Protein AF-M3ARE1-F1 (afdb_monomer)

Mean predicted aligned error: 7.66 Å

Secondary structure (DSSP, 8-state):
-PPP-PPPHHHHHHHHHHHHHH-BTTB----GGGS-GGGHHHHHHHHHHHHHHHHHHHHHHHHHHHHTT--PPPP-TT-SS---HHHHHTS-HHHHHHHIIIIIHHHHHHHHHHHHHHHHHHHHHHHHHHHHHHHT-

Organism: Pseudocercospora fijiensis (strain CIRAD86) (NCBI:txid383855)

Solvent-accessible surface area (backbone atoms only — not comparable to full-atom values): 8139 Å² total; per-residue (Å²): 134,82,77,84,77,75,80,55,66,69,58,51,50,53,56,46,50,54,28,51,72,71,25,42,78,98,47,70,70,72,51,75,89,72,54,53,77,96,44,43,67,63,49,50,54,50,54,48,51,53,37,54,56,51,52,53,52,41,53,54,50,52,51,53,38,41,76,76,68,44,88,78,75,84,78,71,79,72,54,84,88,60,66,53,76,73,55,52,68,73,42,53,74,67,56,41,51,50,44,41,60,74,42,52,50,47,51,43,35,42,50,54,51,50,41,56,51,51,54,50,52,45,55,50,53,52,54,52,53,54,52,56,58,61,75,76,110

Radius of gyration: 19.21 Å; Cα contacts (8 Å, |Δi|>4): 98; chains: 1; bounding box: 42×36×67 Å

pLDDT: mean 83.35, std 10.06, range [43.44, 93.25]

Structure (mmCIF, N/CA/C/O backbone):
data_AF-M3ARE1-F1
#
_entry.id   AF-M3ARE1-F1
#
loop_
_atom_site.group_PDB
_atom_site.id
_atom_site.type_symbol
_atom_site.label_atom_id
_atom_site.label_alt_id
_atom_site.label_comp_id
_atom_site.label_asym_id
_atom_site.label_entity_id
_atom_site.label_seq_id
_atom_site.pdbx_PDB_ins_code
_atom_site.Cartn_x
_atom_site.Cartn_y
_atom_site.Cartn_z
_atom_site.occupancy
_atom_site.B_iso_or_equiv
_atom_site.auth_seq_id
_atom_site.auth_comp_id
_atom_site.auth_asym_id
_atom_site.auth_atom_id
_atom_site.pdbx_PDB_model_num
ATOM 1 N N . MET A 1 1 ? 17.488 23.891 -31.446 1.00 43.66 1 MET A N 1
ATOM 2 C CA . MET A 1 1 ? 16.778 22.756 -30.817 1.00 43.66 1 MET A CA 1
ATOM 3 C C . MET A 1 1 ? 17.141 22.763 -29.343 1.00 43.66 1 MET A C 1
ATOM 5 O O . MET A 1 1 ? 18.328 22.819 -29.048 1.00 43.66 1 MET A O 1
ATOM 9 N N . ALA A 1 2 ? 16.160 22.830 -28.441 1.00 43.44 2 ALA A N 1
ATOM 10 C CA . ALA A 1 2 ? 16.433 22.752 -27.007 1.00 43.44 2 ALA A CA 1
ATOM 11 C C . ALA A 1 2 ? 16.854 21.312 -26.656 1.00 43.44 2 ALA A C 1
ATOM 13 O O . ALA A 1 2 ? 16.262 20.381 -27.210 1.00 43.44 2 ALA A O 1
ATOM 14 N N . PRO A 1 3 ? 17.867 21.108 -25.798 1.00 45.91 3 PRO A N 1
ATOM 15 C CA . PRO A 1 3 ? 18.232 19.769 -25.357 1.00 45.91 3 PRO A CA 1
ATOM 16 C C . PRO A 1 3 ? 17.036 19.110 -24.650 1.00 45.91 3 PRO A C 1
ATOM 18 O O . PRO A 1 3 ? 16.278 19.811 -23.968 1.00 45.91 3 PRO A O 1
ATOM 21 N N . PRO A 1 4 ? 16.841 17.788 -24.812 1.00 48.47 4 PRO A N 1
ATOM 22 C CA . PRO A 1 4 ? 15.784 17.066 -24.119 1.00 48.47 4 PRO A CA 1
ATOM 23 C C . PRO A 1 4 ? 15.962 17.273 -22.614 1.00 48.47 4 PRO A C 1
ATOM 25 O O . PRO A 1 4 ? 17.000 16.932 -22.045 1.00 48.47 4 PRO A O 1
ATOM 28 N N . GLN A 1 5 ? 14.970 17.897 -21.976 1.00 58.38 5 GLN A N 1
ATOM 29 C CA . GLN A 1 5 ? 14.969 18.041 -20.527 1.00 58.38 5 GLN A CA 1
ATOM 30 C C . GLN A 1 5 ? 14.805 16.645 -19.937 1.00 58.38 5 GLN A C 1
ATOM 32 O O . GLN A 1 5 ? 13.748 16.032 -20.076 1.00 58.38 5 GLN A O 1
ATOM 37 N N . ILE A 1 6 ? 15.860 16.140 -19.299 1.00 60.41 6 ILE A N 1
ATOM 38 C CA . ILE A 1 6 ? 15.762 14.940 -18.474 1.00 60.41 6 ILE A CA 1
ATOM 39 C C . ILE A 1 6 ? 14.704 15.256 -17.410 1.00 60.41 6 ILE A C 1
ATOM 41 O O . ILE A 1 6 ? 14.854 16.259 -16.699 1.00 60.41 6 ILE A O 1
ATOM 45 N N . PRO A 1 7 ? 13.614 14.477 -17.319 1.00 62.19 7 PRO A N 1
ATOM 46 C CA . PRO A 1 7 ? 12.591 14.737 -16.327 1.00 62.19 7 PRO A CA 1
ATOM 47 C C . PRO A 1 7 ? 13.234 14.674 -14.941 1.00 62.19 7 PRO A C 1
ATOM 49 O O . PRO A 1 7 ? 13.925 13.716 -14.592 1.00 62.19 7 PRO A O 1
ATOM 52 N N . LYS A 1 8 ? 13.058 15.744 -14.160 1.00 70.94 8 LYS A N 1
ATOM 53 C CA . LYS A 1 8 ? 13.556 15.788 -12.787 1.00 70.94 8 LYS A CA 1
ATOM 54 C C . LYS A 1 8 ? 12.757 14.772 -11.985 1.00 70.94 8 LYS A C 1
ATOM 56 O O . LYS A 1 8 ? 11.535 14.864 -11.936 1.00 70.94 8 LYS A O 1
ATOM 61 N N . LEU A 1 9 ? 13.460 13.857 -11.337 1.00 67.38 9 LEU A N 1
ATOM 62 C CA . LEU A 1 9 ? 12.907 12.788 -10.514 1.00 67.38 9 LEU A CA 1
ATOM 63 C C . LEU A 1 9 ? 11.824 13.285 -9.524 1.00 67.38 9 LEU A C 1
ATOM 65 O O . LEU A 1 9 ? 10.751 12.699 -9.436 1.00 67.38 9 LEU A O 1
ATOM 69 N N . GLY A 1 10 ? 12.025 14.477 -8.944 1.00 72.50 10 GLY A N 1
ATOM 70 C CA . GLY A 1 10 ? 11.028 15.236 -8.168 1.00 72.50 10 GLY A CA 1
ATOM 71 C C . GLY A 1 10 ? 9.648 15.402 -8.816 1.00 72.50 10 GLY A C 1
ATOM 72 O O . GLY A 1 10 ? 8.624 15.235 -8.162 1.00 72.50 10 GLY A O 1
ATOM 73 N N . ALA A 1 11 ? 9.607 15.743 -10.102 1.00 76.88 11 ALA A N 1
ATOM 74 C CA . ALA A 1 11 ? 8.357 15.962 -10.824 1.00 76.88 11 ALA A CA 1
ATOM 75 C C . ALA A 1 11 ? 7.635 14.644 -11.134 1.00 76.88 11 ALA A C 1
ATOM 77 O O . ALA A 1 11 ? 6.408 14.597 -11.083 1.00 76.88 11 ALA A O 1
ATOM 78 N N . ILE A 1 12 ? 8.397 13.583 -11.418 1.00 73.81 12 ILE A N 1
ATOM 79 C CA . ILE A 1 12 ? 7.844 12.243 -11.639 1.00 73.81 12 ILE A CA 1
ATOM 80 C C . ILE A 1 12 ? 7.209 11.740 -10.349 1.00 73.81 12 ILE A C 1
ATOM 82 O O . ILE A 1 12 ? 6.058 11.325 -10.384 1.00 73.81 12 ILE A O 1
ATOM 86 N N . TRP A 1 13 ? 7.898 11.879 -9.213 1.00 73.81 13 TRP A N 1
ATOM 87 C CA . TRP A 1 13 ? 7.345 11.519 -7.908 1.00 73.81 13 TRP A CA 1
ATOM 88 C C . TRP A 1 13 ? 6.079 12.293 -7.573 1.00 73.81 13 TRP A C 1
ATOM 90 O O . TRP A 1 13 ? 5.079 11.681 -7.230 1.00 73.81 13 TRP A O 1
ATOM 100 N N . ASN A 1 14 ? 6.073 13.617 -7.739 1.00 80.25 14 ASN A N 1
ATOM 101 C CA . ASN A 1 14 ? 4.869 14.403 -7.468 1.00 80.25 14 ASN A CA 1
ATOM 102 C C . ASN A 1 14 ? 3.692 13.970 -8.350 1.00 80.25 14 ASN A C 1
ATOM 104 O O . ASN A 1 14 ? 2.569 13.869 -7.865 1.00 80.25 14 ASN A O 1
ATOM 108 N N . SER A 1 15 ? 3.941 13.685 -9.631 1.00 82.50 15 SER A N 1
ATOM 109 C CA . SER A 1 15 ? 2.889 13.207 -10.529 1.00 82.50 15 SER A CA 1
ATOM 110 C C . SER A 1 15 ? 2.399 11.807 -10.158 1.00 82.50 15 SER A C 1
ATOM 112 O O . SER A 1 15 ? 1.204 11.540 -10.274 1.00 82.50 15 SER A O 1
ATOM 114 N N . LEU A 1 16 ? 3.296 10.911 -9.741 1.00 80.25 16 LEU A N 1
ATOM 115 C CA . LEU A 1 16 ? 2.949 9.558 -9.310 1.00 80.25 16 LEU A CA 1
ATOM 116 C C . LEU A 1 16 ? 2.167 9.584 -8.000 1.00 80.25 16 LEU A C 1
ATOM 118 O O . LEU A 1 16 ? 1.112 8.965 -7.928 1.00 80.25 16 LEU A O 1
ATOM 122 N N . ASN A 1 17 ? 2.611 10.373 -7.023 1.00 78.88 17 ASN A N 1
ATOM 123 C CA . ASN A 1 17 ? 1.926 10.539 -5.745 1.00 78.88 17 ASN A CA 1
ATOM 124 C C . ASN A 1 17 ? 0.529 11.120 -5.940 1.00 78.88 17 ASN A C 1
ATOM 126 O O . ASN A 1 17 ? -0.429 10.566 -5.417 1.00 78.88 17 ASN A O 1
ATOM 130 N N . GLN A 1 18 ? 0.374 12.143 -6.785 1.00 83.88 18 GLN A N 1
ATOM 131 C CA . GLN A 1 18 ? -0.954 12.655 -7.129 1.00 83.88 18 GLN A CA 1
ATOM 132 C C . GLN A 1 18 ? -1.844 11.579 -7.763 1.00 83.88 18 GLN A C 1
ATOM 134 O O . GLN A 1 18 ? -3.038 11.517 -7.484 1.00 83.88 18 GLN A O 1
ATOM 139 N N . LYS A 1 19 ? -1.300 10.715 -8.625 1.00 85.25 19 LYS A N 1
ATOM 140 C CA . LYS A 1 19 ? -2.073 9.614 -9.215 1.00 85.25 19 LYS A CA 1
ATOM 141 C C . LYS A 1 19 ? -2.419 8.537 -8.193 1.00 85.25 19 LYS A C 1
ATOM 143 O O . LYS A 1 19 ? -3.538 8.032 -8.220 1.00 85.25 19 LYS A O 1
ATOM 148 N N . LEU A 1 20 ? -1.511 8.207 -7.281 1.00 83.38 20 LEU A N 1
ATOM 149 C CA . LEU A 1 20 ? -1.760 7.277 -6.179 1.00 83.38 20 LEU A CA 1
ATOM 150 C C . LEU A 1 20 ? -2.848 7.808 -5.243 1.00 83.38 20 LEU A C 1
ATOM 152 O O . LEU A 1 20 ? -3.778 7.075 -4.934 1.00 83.38 20 LEU A O 1
ATOM 156 N N . GLU A 1 21 ? -2.793 9.087 -4.869 1.00 81.81 21 GLU A N 1
ATOM 157 C CA . GLU A 1 21 ? -3.821 9.747 -4.051 1.00 81.81 21 GLU A CA 1
ATOM 158 C C . GLU A 1 21 ? -5.191 9.783 -4.739 1.00 81.81 21 GLU A C 1
ATOM 160 O O . GLU A 1 21 ? -6.222 9.617 -4.092 1.00 81.81 21 GLU A O 1
ATOM 165 N N . ASN A 1 22 ? -5.216 9.971 -6.061 1.00 83.38 22 ASN A N 1
ATOM 166 C CA . ASN A 1 22 ? -6.453 9.941 -6.842 1.00 83.38 22 ASN A CA 1
ATOM 167 C C . ASN A 1 22 ? -6.943 8.518 -7.157 1.00 83.38 22 ASN A C 1
ATOM 169 O O . ASN A 1 22 ? -8.070 8.352 -7.634 1.00 83.38 22 ASN A O 1
ATOM 173 N N . SER A 1 23 ? -6.109 7.500 -6.944 1.00 84.81 23 SER A N 1
ATOM 174 C CA . SER A 1 23 ? -6.459 6.111 -7.225 1.00 84.81 23 SER A CA 1
ATOM 175 C C . SER A 1 23 ? -7.384 5.565 -6.150 1.00 84.81 23 SER A C 1
ATOM 177 O O . SER A 1 23 ? -7.295 5.908 -4.975 1.00 84.81 23 SER A O 1
ATOM 179 N N . ARG A 1 24 ? -8.291 4.687 -6.569 1.00 85.31 24 ARG A N 1
ATOM 180 C CA . ARG A 1 24 ? -9.192 3.964 -5.669 1.00 85.31 24 ARG A CA 1
ATOM 181 C C . ARG A 1 24 ? -9.046 2.466 -5.903 1.00 85.31 24 ARG A C 1
ATOM 183 O O . ARG A 1 24 ? -8.663 2.075 -7.012 1.00 85.31 24 ARG A O 1
ATOM 190 N N . PRO A 1 25 ? -9.400 1.621 -4.922 1.00 84.94 25 PRO A N 1
ATOM 191 C CA . PRO A 1 25 ? -9.546 0.192 -5.166 1.00 84.94 25 PRO A CA 1
ATOM 192 C C . PRO A 1 25 ? -10.444 -0.048 -6.392 1.00 84.94 25 PRO A C 1
ATOM 194 O O . PRO A 1 25 ? -11.532 0.519 -6.498 1.00 84.94 25 PRO A O 1
ATOM 197 N N . GLY A 1 26 ? -9.952 -0.813 -7.369 1.00 82.62 26 GLY A N 1
ATOM 198 C CA . GLY A 1 26 ? -10.644 -1.073 -8.642 1.00 82.62 26 GLY A CA 1
ATOM 199 C C . GLY A 1 26 ? -10.559 0.032 -9.710 1.00 82.62 26 GLY A C 1
ATOM 200 O O . GLY A 1 26 ? -11.002 -0.190 -10.834 1.00 82.62 26 GLY A O 1
ATOM 201 N N . ALA A 1 27 ? -9.967 1.192 -9.407 1.00 86.25 27 ALA A N 1
ATOM 202 C CA . ALA A 1 27 ? -9.765 2.301 -10.344 1.00 86.25 27 ALA A CA 1
ATOM 203 C C . ALA A 1 27 ? -8.391 2.962 -10.121 1.00 86.25 27 ALA A C 1
ATOM 205 O O . ALA A 1 27 ? -8.285 4.099 -9.652 1.00 86.25 27 ALA A O 1
ATOM 206 N N . ILE A 1 28 ? -7.326 2.222 -10.438 1.00 85.94 28 ILE A N 1
ATOM 207 C CA . ILE A 1 28 ? -5.943 2.702 -10.339 1.00 85.94 28 ILE A CA 1
ATOM 208 C C . ILE A 1 28 ? -5.623 3.563 -11.565 1.00 85.94 28 ILE A C 1
ATOM 210 O O . ILE A 1 28 ? -5.820 3.138 -12.701 1.00 85.94 28 ILE A O 1
ATOM 214 N N . THR A 1 29 ? -5.140 4.786 -11.334 1.00 85.31 29 THR A N 1
ATOM 215 C CA . THR A 1 29 ? -4.830 5.757 -12.406 1.00 85.31 29 THR A CA 1
ATOM 216 C C . THR A 1 29 ? -3.355 5.765 -12.817 1.00 85.31 29 THR A C 1
ATOM 218 O O . THR A 1 29 ? -2.988 6.388 -13.817 1.00 85.31 29 THR A O 1
ATOM 221 N N . VAL A 1 30 ? -2.509 5.074 -12.051 1.00 83.56 30 VAL A N 1
ATOM 222 C CA . VAL A 1 30 ? -1.091 4.856 -12.350 1.00 83.56 30 VAL A CA 1
ATOM 223 C C . VAL A 1 30 ? -0.960 3.826 -13.468 1.00 83.56 30 VAL A C 1
ATOM 225 O O . VAL A 1 30 ? -1.549 2.751 -13.413 1.00 83.56 30 VAL A O 1
ATOM 228 N N . THR A 1 31 ? -0.170 4.151 -14.487 1.00 83.31 31 THR A N 1
ATOM 229 C CA . THR A 1 31 ? 0.046 3.307 -15.668 1.00 83.31 31 THR A CA 1
ATOM 230 C C . THR A 1 31 ? 1.533 3.151 -15.975 1.00 83.31 31 THR A C 1
ATOM 232 O O . THR A 1 31 ? 2.368 3.911 -15.490 1.00 83.31 31 THR A O 1
ATOM 235 N N . GLY A 1 32 ? 1.894 2.206 -16.848 1.00 77.00 32 GLY A N 1
ATOM 236 C CA . GLY A 1 32 ? 3.293 1.994 -17.236 1.00 77.00 32 GLY A CA 1
ATOM 237 C C . GLY A 1 32 ? 3.975 3.200 -17.893 1.00 77.00 32 GLY A C 1
ATOM 238 O O . GLY A 1 32 ? 5.197 3.310 -17.818 1.00 77.00 32 GLY A O 1
ATOM 239 N N . SER A 1 33 ? 3.234 4.133 -18.497 1.00 80.38 33 SER A N 1
ATOM 240 C CA . SER A 1 33 ? 3.810 5.389 -19.008 1.00 80.38 33 SER A CA 1
ATOM 241 C C . SER A 1 33 ? 4.236 6.356 -17.902 1.00 80.38 33 SER A C 1
ATOM 243 O O . SER A 1 33 ? 5.062 7.229 -18.149 1.00 80.38 33 SER A O 1
ATOM 245 N N . ASP A 1 34 ? 3.712 6.183 -16.688 1.00 77.50 34 ASP A N 1
ATOM 246 C CA . ASP A 1 34 ? 4.040 7.012 -15.524 1.00 77.50 34 ASP A CA 1
ATOM 247 C C . ASP A 1 34 ? 5.323 6.566 -14.820 1.00 77.50 34 ASP A C 1
ATOM 249 O O . ASP A 1 34 ? 5.814 7.265 -13.938 1.00 77.50 34 ASP A O 1
ATOM 253 N N . ILE A 1 35 ? 5.876 5.416 -15.226 1.00 80.06 35 ILE A N 1
ATOM 254 C CA . ILE A 1 35 ? 7.071 4.803 -14.647 1.00 80.06 35 ILE A CA 1
ATOM 255 C C . ILE A 1 35 ? 8.178 4.770 -15.712 1.00 80.06 35 ILE A C 1
ATOM 257 O O . ILE A 1 35 ? 8.259 3.818 -16.505 1.00 80.06 35 ILE A O 1
ATOM 261 N N . PRO A 1 36 ? 9.039 5.802 -15.768 1.00 79.75 36 PRO A N 1
ATOM 262 C CA . PRO A 1 36 ? 10.215 5.792 -16.625 1.00 79.75 36 PRO A CA 1
ATOM 263 C C . PRO A 1 36 ? 11.201 4.722 -16.151 1.00 79.75 36 PRO A C 1
ATOM 265 O O . PRO A 1 36 ? 11.513 4.653 -14.963 1.00 79.75 36 PRO A O 1
ATOM 268 N N . GLU A 1 37 ? 11.753 3.936 -17.075 1.00 81.62 37 GLU A N 1
ATOM 269 C CA . GLU A 1 37 ? 12.715 2.866 -16.754 1.00 81.62 37 GLU A CA 1
ATOM 270 C C . GLU A 1 37 ? 13.920 3.362 -15.950 1.00 81.62 37 GLU A C 1
ATOM 272 O O . GLU A 1 37 ? 14.389 2.679 -15.046 1.00 81.62 37 GLU A O 1
ATOM 277 N N . ILE A 1 38 ? 14.389 4.581 -16.229 1.00 80.88 38 ILE A N 1
ATOM 278 C CA . ILE A 1 38 ? 15.525 5.194 -15.528 1.00 80.88 38 ILE A CA 1
ATOM 279 C C . ILE A 1 38 ? 15.282 5.406 -14.025 1.00 80.88 38 ILE A C 1
ATOM 281 O O . ILE A 1 38 ? 16.245 5.588 -13.290 1.00 80.88 38 ILE A O 1
ATOM 285 N N . PHE A 1 39 ? 14.025 5.367 -13.570 1.00 82.50 39 PHE A N 1
ATOM 286 C CA . PHE A 1 39 ? 13.630 5.598 -12.178 1.00 82.50 39 PHE A CA 1
ATOM 287 C C . PHE A 1 39 ? 12.849 4.433 -11.566 1.00 82.50 39 PHE A C 1
ATOM 289 O O . PHE A 1 39 ? 12.368 4.545 -10.442 1.00 82.50 39 PHE A O 1
ATOM 296 N N . VAL A 1 40 ? 12.723 3.303 -12.271 1.00 85.50 40 VAL A N 1
ATOM 297 C CA . VAL A 1 40 ? 11.910 2.165 -11.811 1.00 85.50 40 VAL A CA 1
ATOM 298 C C . VAL A 1 40 ? 12.383 1.618 -10.459 1.00 85.50 40 VAL A C 1
ATOM 300 O O . VAL A 1 40 ? 11.564 1.273 -9.616 1.00 85.50 40 VAL A O 1
ATOM 303 N N . LYS A 1 41 ? 13.699 1.609 -10.208 1.00 86.62 41 LYS A N 1
ATOM 304 C CA . LYS A 1 41 ? 14.282 1.134 -8.943 1.00 86.62 41 LYS A CA 1
ATOM 305 C C . LYS A 1 41 ? 14.048 2.102 -7.786 1.00 86.62 41 LYS A C 1
ATOM 307 O O . LYS A 1 41 ? 13.679 1.666 -6.700 1.00 86.62 41 LYS A O 1
ATOM 312 N N . ASP A 1 42 ? 14.218 3.401 -8.027 1.00 85.56 42 ASP A N 1
ATOM 313 C CA . ASP A 1 42 ? 13.930 4.431 -7.023 1.00 85.56 42 ASP A CA 1
ATOM 314 C C . ASP A 1 42 ? 12.439 4.442 -6.673 1.00 85.56 42 ASP A C 1
ATOM 316 O O . ASP A 1 42 ? 12.067 4.577 -5.508 1.00 85.56 42 ASP A O 1
ATOM 320 N N . LEU A 1 43 ? 11.578 4.248 -7.678 1.00 84.00 43 LEU A N 1
ATOM 321 C CA . LEU A 1 43 ? 10.140 4.135 -7.478 1.00 84.00 43 LEU A CA 1
ATOM 322 C C . LEU A 1 43 ? 9.774 2.883 -6.682 1.00 84.00 43 LEU A C 1
ATOM 324 O O . LEU A 1 43 ? 8.946 2.965 -5.780 1.00 84.00 43 LEU A O 1
ATOM 328 N N . ALA A 1 44 ?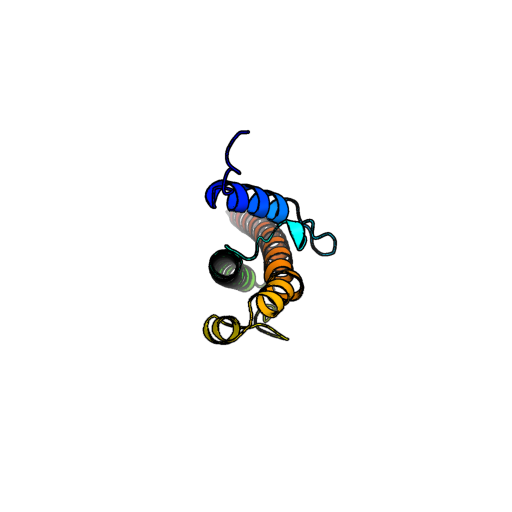 10.401 1.746 -6.984 1.00 87.88 44 ALA A N 1
ATOM 329 C CA . ALA A 1 44 ? 10.183 0.513 -6.243 1.00 87.88 44 ALA A CA 1
ATOM 330 C C . ALA A 1 44 ? 10.532 0.662 -4.764 1.00 87.88 44 ALA A C 1
ATOM 332 O O . ALA A 1 44 ? 9.746 0.273 -3.904 1.00 87.88 44 ALA A O 1
ATOM 333 N N . LEU A 1 45 ? 11.679 1.277 -4.468 1.00 89.50 45 LEU A N 1
ATOM 334 C CA . LEU A 1 45 ? 12.088 1.539 -3.094 1.00 89.50 45 LEU A CA 1
ATOM 335 C C . LEU A 1 45 ? 11.112 2.485 -2.386 1.00 89.50 45 LEU A C 1
ATOM 337 O O . LEU A 1 45 ? 10.742 2.240 -1.243 1.00 89.50 45 LEU A O 1
ATOM 341 N N . HIS A 1 46 ? 10.678 3.549 -3.064 1.00 86.94 46 HIS A N 1
ATOM 342 C CA . HIS A 1 46 ? 9.731 4.502 -2.492 1.00 86.94 46 HIS A CA 1
ATOM 343 C C . HIS A 1 46 ? 8.382 3.854 -2.166 1.00 86.94 46 HIS A C 1
ATOM 345 O O . HIS A 1 46 ? 7.902 3.982 -1.044 1.00 86.94 46 HIS A O 1
ATOM 351 N N . LEU A 1 47 ? 7.810 3.114 -3.118 1.00 88.69 47 LEU A N 1
ATOM 352 C CA . LEU A 1 47 ? 6.540 2.414 -2.935 1.00 88.69 47 LEU A CA 1
ATOM 353 C C . LEU A 1 47 ? 6.634 1.312 -1.877 1.00 88.69 47 LEU A C 1
ATOM 355 O O . LEU A 1 47 ? 5.662 1.076 -1.166 1.00 88.69 47 LEU A O 1
ATOM 359 N N . LEU A 1 48 ? 7.787 0.646 -1.750 1.00 91.38 48 LEU A N 1
ATOM 360 C CA . LEU A 1 48 ? 7.999 -0.330 -0.684 1.00 91.38 48 LEU A CA 1
ATOM 361 C C . LEU A 1 48 ? 8.015 0.355 0.681 1.00 91.38 48 LEU A C 1
ATOM 363 O O . LEU A 1 48 ? 7.333 -0.109 1.584 1.00 91.38 48 LEU A O 1
ATOM 367 N N . ASN A 1 49 ? 8.740 1.465 0.828 1.00 90.31 49 ASN A N 1
ATOM 368 C CA . ASN A 1 49 ? 8.738 2.216 2.083 1.00 90.31 49 ASN A CA 1
ATOM 369 C C . ASN A 1 49 ? 7.319 2.686 2.435 1.00 90.31 49 ASN A C 1
ATOM 371 O O . ASN A 1 49 ? 6.880 2.539 3.569 1.00 90.31 49 ASN A O 1
ATOM 375 N N . GLU A 1 50 ? 6.574 3.195 1.453 1.00 89.62 50 GLU A N 1
ATOM 376 C CA . GLU A 1 50 ? 5.189 3.626 1.645 1.00 89.62 50 GLU A CA 1
ATOM 377 C C . GLU A 1 50 ? 4.257 2.465 2.025 1.00 89.62 50 GLU A C 1
ATOM 379 O O . GLU A 1 50 ? 3.389 2.621 2.889 1.00 89.62 50 GLU A O 1
ATOM 384 N N . PHE A 1 51 ? 4.451 1.289 1.424 1.00 92.75 51 PHE A N 1
ATOM 385 C CA . PHE A 1 51 ? 3.775 0.060 1.825 1.00 92.75 51 PHE A CA 1
ATOM 386 C C . PHE A 1 51 ? 4.075 -0.272 3.292 1.00 92.75 51 PHE A C 1
ATOM 388 O O . PHE A 1 51 ? 3.143 -0.465 4.066 1.00 92.75 51 PHE A O 1
ATOM 395 N N . GLU A 1 52 ? 5.348 -0.294 3.694 1.00 91.94 52 GLU A N 1
ATOM 396 C CA . GLU A 1 52 ? 5.751 -0.652 5.060 1.00 91.94 52 GLU A CA 1
ATOM 397 C C . GLU A 1 52 ? 5.218 0.340 6.102 1.00 91.94 52 GLU A C 1
ATOM 399 O O . GLU A 1 52 ? 4.665 -0.078 7.120 1.00 91.94 52 GLU A O 1
ATOM 404 N N . GLU A 1 53 ? 5.287 1.643 5.821 1.00 92.44 53 GLU A N 1
ATOM 405 C CA . GLU A 1 53 ? 4.721 2.682 6.687 1.00 92.44 53 GLU A CA 1
ATOM 406 C C . GLU A 1 53 ? 3.197 2.562 6.822 1.00 92.44 53 GLU A C 1
ATOM 408 O O . GLU A 1 53 ? 2.639 2.743 7.908 1.00 92.44 53 GLU A O 1
ATOM 413 N N . THR A 1 54 ? 2.497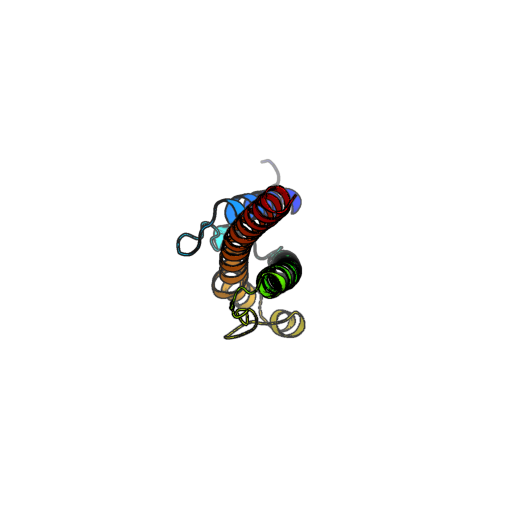 2.273 5.721 1.00 91.06 54 THR A N 1
ATOM 414 C CA . THR A 1 54 ? 1.036 2.110 5.744 1.00 91.06 54 THR A CA 1
ATOM 415 C C . THR A 1 54 ? 0.646 0.824 6.478 1.00 91.06 54 THR A C 1
ATOM 417 O O . THR A 1 54 ? -0.332 0.817 7.225 1.00 91.06 54 THR A O 1
ATOM 420 N N . GLU A 1 55 ? 1.432 -0.247 6.328 1.00 93.25 55 GLU A N 1
ATOM 421 C CA . GLU A 1 55 ? 1.241 -1.523 7.026 1.00 93.25 55 GLU A CA 1
ATOM 422 C C . GLU A 1 55 ? 1.349 -1.341 8.544 1.00 93.25 55 GLU A C 1
ATOM 424 O O . GLU A 1 55 ? 0.522 -1.856 9.299 1.00 93.25 55 GLU A O 1
ATOM 429 N N . GLU A 1 56 ? 2.358 -0.597 8.997 1.00 93.00 56 GLU A N 1
ATOM 430 C CA . GLU A 1 56 ? 2.566 -0.300 10.413 1.00 93.00 56 GLU A CA 1
ATOM 431 C C . GLU A 1 56 ? 1.397 0.507 10.991 1.00 93.00 56 GLU A C 1
ATOM 433 O O . GLU A 1 56 ? 0.824 0.115 12.010 1.00 93.00 56 GLU A O 1
ATOM 438 N N . LYS A 1 57 ? 0.961 1.564 10.295 1.00 92.06 57 LYS A N 1
ATOM 439 C CA . LYS A 1 57 ? -0.197 2.373 10.711 1.00 92.06 57 LYS A CA 1
ATOM 440 C C . LYS A 1 57 ? -1.478 1.550 10.799 1.00 92.06 57 LYS A C 1
ATOM 442 O O . LYS A 1 57 ? -2.201 1.655 11.787 1.00 92.06 57 LYS A O 1
ATOM 447 N N . LEU A 1 58 ? -1.745 0.698 9.808 1.00 91.56 58 LEU A N 1
ATOM 448 C CA . LEU A 1 58 ? -2.899 -0.201 9.836 1.00 91.56 58 LEU A CA 1
ATOM 449 C C . LEU A 1 58 ? -2.858 -1.119 11.058 1.00 91.56 58 LEU A C 1
ATOM 451 O O . LEU A 1 58 ? -3.859 -1.230 11.761 1.00 91.56 58 LEU A O 1
ATOM 455 N N . LYS A 1 59 ? -1.706 -1.727 11.368 1.00 90.88 59 LYS A N 1
ATOM 456 C CA . LYS A 1 59 ? -1.547 -2.570 12.567 1.00 90.88 59 LYS A CA 1
ATOM 457 C C . LYS A 1 59 ? -1.852 -1.801 13.852 1.00 90.88 59 LYS A C 1
ATOM 459 O O . LYS A 1 59 ? -2.499 -2.349 14.746 1.00 90.88 59 LYS A O 1
ATOM 464 N N . GLU A 1 60 ? -1.421 -0.545 13.956 1.00 91.44 60 GLU A N 1
ATOM 465 C CA . GLU A 1 60 ? -1.741 0.300 15.109 1.00 91.44 60 GLU A CA 1
ATOM 466 C C . GLU A 1 60 ? -3.238 0.604 15.222 1.00 91.44 60 GLU A C 1
ATOM 468 O O . GLU A 1 60 ? -3.796 0.523 16.319 1.00 91.44 60 GLU A O 1
ATOM 473 N N . VAL A 1 61 ? -3.895 0.949 14.112 1.00 90.00 61 VAL A N 1
ATOM 474 C CA . VAL A 1 61 ? -5.335 1.247 14.091 1.00 90.00 61 VAL A CA 1
ATOM 475 C C . VAL A 1 61 ? -6.151 -0.003 14.417 1.00 90.00 61 VAL A C 1
ATOM 477 O O . VAL A 1 61 ? -7.004 0.051 15.303 1.00 90.00 61 VAL A O 1
ATOM 480 N N . HIS A 1 62 ? -5.834 -1.142 13.795 1.00 89.94 62 HIS A N 1
ATOM 481 C CA . HIS A 1 62 ? -6.444 -2.444 14.088 1.00 89.94 62 HIS A CA 1
ATOM 482 C C . HIS A 1 62 ? -6.335 -2.795 15.570 1.00 89.94 62 HIS A C 1
ATOM 484 O O . HIS A 1 62 ? -7.325 -3.155 16.203 1.00 89.94 62 HIS A O 1
ATOM 490 N N . LYS A 1 63 ? -5.150 -2.618 16.164 1.00 89.44 63 LYS A N 1
ATOM 491 C CA . LYS A 1 63 ? -4.942 -2.857 17.595 1.00 89.44 63 LYS A CA 1
ATOM 492 C C . LYS A 1 63 ? -5.832 -1.964 18.465 1.00 89.44 63 LYS A C 1
ATOM 494 O O . LYS A 1 63 ? -6.446 -2.456 19.407 1.00 89.44 63 LYS A O 1
ATOM 499 N N . LYS A 1 64 ? -5.941 -0.671 18.145 1.00 88.50 64 LYS A N 1
ATOM 500 C CA . LYS A 1 64 ? -6.820 0.249 18.886 1.00 88.50 64 LYS A CA 1
ATOM 501 C C . LYS A 1 64 ? -8.291 -0.152 18.761 1.00 88.50 64 LYS A C 1
ATOM 503 O O . LYS A 1 64 ? -9.004 -0.143 19.757 1.00 88.50 64 LYS A O 1
ATOM 508 N N . LEU A 1 65 ? -8.744 -0.536 17.568 1.00 87.81 65 LEU A N 1
ATOM 509 C CA . LEU A 1 65 ? -10.108 -1.027 17.354 1.00 87.81 65 LEU A CA 1
ATOM 510 C C . LEU A 1 65 ? -10.384 -2.312 18.152 1.00 87.81 65 LEU A C 1
ATOM 512 O O . LEU A 1 65 ? -11.452 -2.443 18.752 1.00 87.81 65 LEU A O 1
ATOM 516 N N . GLN A 1 66 ? -9.414 -3.225 18.234 1.00 87.12 66 GLN A N 1
ATOM 517 C CA . GLN A 1 66 ? -9.510 -4.416 19.084 1.00 87.12 66 GLN A CA 1
ATOM 518 C C . GLN A 1 66 ? -9.609 -4.068 20.576 1.00 87.12 66 GLN A C 1
ATOM 520 O O . GLN A 1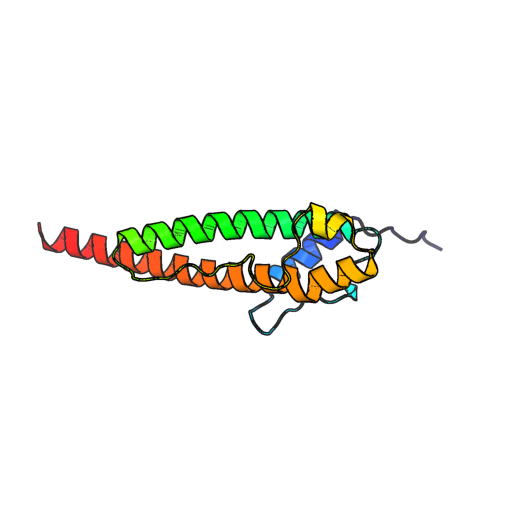 66 ? -10.397 -4.692 21.287 1.00 87.12 66 GLN A O 1
ATOM 525 N N . ASP A 1 67 ? -8.897 -3.039 21.049 1.00 86.94 67 ASP A N 1
ATOM 526 C CA . ASP A 1 67 ? -9.013 -2.551 22.433 1.00 86.94 67 ASP A CA 1
ATOM 527 C C . ASP A 1 67 ? -10.427 -2.006 22.745 1.00 86.94 67 ASP A C 1
ATOM 529 O O . ASP A 1 67 ? -10.890 -2.093 23.886 1.00 86.94 67 ASP A O 1
ATOM 533 N N . PHE A 1 68 ? -11.156 -1.510 21.735 1.00 82.94 68 PHE A N 1
ATOM 534 C CA . PHE A 1 68 ? -12.580 -1.152 21.840 1.00 82.94 68 PHE A CA 1
ATOM 535 C C . PHE A 1 68 ? -13.536 -2.356 21.786 1.00 82.94 68 PHE A C 1
ATOM 537 O O . PHE A 1 68 ? -14.749 -2.192 21.929 1.00 82.94 68 PHE A O 1
ATOM 544 N N . GLY A 1 69 ? -13.012 -3.573 21.625 1.00 78.50 69 GLY A N 1
ATOM 545 C CA . GLY A 1 69 ? -13.791 -4.802 21.501 1.00 78.50 69 GLY A CA 1
ATOM 546 C C . GLY A 1 69 ? -14.255 -5.102 20.076 1.00 78.50 69 GLY A C 1
ATOM 547 O O . GLY A 1 69 ? -15.113 -5.969 19.895 1.00 78.50 69 GLY A O 1
ATOM 548 N N . ASN A 1 70 ? -13.714 -4.409 19.067 1.00 78.94 70 ASN A N 1
ATOM 549 C CA . ASN A 1 70 ? -13.997 -4.727 17.673 1.00 78.94 70 ASN A CA 1
ATOM 550 C C . ASN A 1 70 ? -13.283 -6.035 17.286 1.00 78.94 70 ASN A C 1
ATOM 552 O O . ASN A 1 70 ? -12.125 -6.254 17.635 1.00 78.94 70 ASN A O 1
ATOM 556 N N . SER A 1 71 ? -13.978 -6.931 16.585 1.00 72.12 71 SER A N 1
ATOM 557 C CA . SER A 1 71 ? -13.464 -8.271 16.233 1.00 72.12 71 SER A CA 1
ATOM 558 C C . SER A 1 71 ? -12.721 -8.276 14.897 1.00 72.12 71 SER A C 1
ATOM 560 O O . SER A 1 71 ? -12.764 -9.264 14.164 1.00 72.12 71 SER A O 1
ATOM 562 N N . ASP A 1 72 ? -12.108 -7.148 14.553 1.00 77.00 72 ASP A N 1
ATOM 563 C CA . ASP A 1 72 ? -11.516 -6.947 13.242 1.00 77.00 72 ASP A CA 1
ATOM 564 C C . ASP A 1 72 ? -10.261 -7.808 13.083 1.00 77.00 72 ASP A C 1
ATOM 566 O O . ASP A 1 72 ? -9.388 -7.844 13.962 1.00 77.00 72 ASP A O 1
ATOM 570 N N . VAL A 1 73 ? -10.208 -8.556 11.981 1.00 76.06 73 VAL A N 1
ATOM 571 C CA . VAL A 1 73 ? -9.120 -9.489 11.686 1.00 76.06 73 VAL A CA 1
ATOM 572 C C . VAL A 1 73 ? -8.166 -8.795 10.718 1.00 76.06 73 VAL A C 1
ATOM 574 O O . VAL A 1 73 ? -8.578 -8.503 9.596 1.00 76.06 73 VAL A O 1
ATOM 577 N N . PRO A 1 74 ? -6.900 -8.555 11.103 1.00 80.56 74 PRO A N 1
ATOM 578 C CA . PRO A 1 74 ? -5.943 -7.896 10.225 1.00 80.56 74 PRO A CA 1
ATOM 579 C C . PRO A 1 74 ? -5.717 -8.699 8.942 1.00 80.56 74 PRO A C 1
ATOM 581 O O . PRO A 1 74 ? -5.492 -9.912 8.990 1.00 80.56 74 PRO A O 1
ATOM 584 N N . VAL A 1 75 ? -5.725 -8.009 7.803 1.00 85.50 75 VAL A N 1
ATOM 585 C CA . VAL A 1 75 ? -5.347 -8.584 6.508 1.00 85.50 75 VAL A CA 1
ATOM 586 C C . VAL A 1 75 ? -3.836 -8.837 6.478 1.00 85.50 75 VAL A C 1
ATOM 588 O O . VAL A 1 75 ? -3.040 -7.976 6.863 1.00 85.50 75 VAL A O 1
ATOM 591 N N . ASP A 1 76 ? -3.421 -10.012 5.996 1.00 88.50 76 ASP A N 1
ATOM 592 C CA . ASP A 1 76 ? -2.011 -10.274 5.692 1.00 88.50 76 ASP A CA 1
ATOM 593 C C . ASP A 1 76 ? -1.633 -9.638 4.346 1.00 88.50 76 ASP A C 1
ATOM 595 O O . ASP A 1 76 ? -1.746 -10.238 3.276 1.00 88.50 76 ASP A O 1
ATOM 599 N N . TRP A 1 77 ? -1.171 -8.391 4.405 1.00 89.31 77 TRP A N 1
ATOM 600 C CA . TRP A 1 77 ? -0.796 -7.605 3.230 1.00 89.31 77 TRP A CA 1
ATOM 601 C C . TRP A 1 77 ? 0.423 -8.140 2.479 1.00 89.31 77 TRP A C 1
ATOM 603 O O . TRP A 1 77 ? 0.599 -7.829 1.296 1.00 89.31 77 TRP A O 1
ATOM 613 N N . ARG A 1 78 ? 1.247 -8.967 3.130 1.00 89.88 78 ARG A N 1
ATOM 614 C CA . ARG A 1 78 ? 2.433 -9.590 2.527 1.00 89.88 78 ARG A CA 1
ATOM 615 C C . ARG A 1 78 ? 2.122 -10.949 1.895 1.00 89.88 78 ARG A C 1
ATOM 617 O O . ARG A 1 78 ? 3.017 -11.564 1.318 1.00 89.88 78 ARG A O 1
ATOM 624 N N . ALA A 1 79 ? 0.871 -11.402 1.950 1.00 87.00 79 ALA A N 1
ATOM 625 C CA . ALA A 1 79 ? 0.430 -12.589 1.233 1.00 87.00 79 ALA A CA 1
ATOM 626 C C . ALA A 1 79 ? 0.426 -12.376 -0.293 1.00 87.00 79 ALA A C 1
ATOM 628 O O . ALA A 1 79 ? 0.325 -11.248 -0.782 1.00 87.00 79 ALA A O 1
ATOM 629 N N . GLU A 1 80 ? 0.495 -13.497 -1.018 1.00 81.06 80 GLU A N 1
ATOM 630 C CA . GLU A 1 80 ? 0.334 -13.635 -2.474 1.00 81.06 80 GLU A CA 1
ATOM 631 C C . GLU A 1 80 ? 1.145 -12.654 -3.336 1.00 81.06 80 GLU A C 1
ATOM 633 O O . GLU A 1 80 ? 0.744 -11.520 -3.600 1.00 81.06 80 GLU A O 1
ATOM 638 N N . GLY A 1 81 ? 2.279 -13.137 -3.851 1.00 79.88 81 GLY A N 1
ATOM 639 C CA . GLY A 1 81 ? 3.034 -12.439 -4.894 1.00 79.88 81 GLY A CA 1
ATOM 640 C C . GLY A 1 81 ? 3.733 -11.159 -4.438 1.00 79.88 81 GLY A C 1
ATOM 641 O O . GLY A 1 81 ? 4.185 -10.409 -5.292 1.00 79.88 81 GLY A O 1
ATOM 642 N N . PHE A 1 82 ? 3.820 -10.892 -3.130 1.00 89.56 82 PHE A N 1
ATOM 643 C CA . PHE A 1 82 ? 4.585 -9.772 -2.587 1.00 89.56 82 PHE A CA 1
ATOM 644 C C . PHE A 1 82 ? 6.085 -10.088 -2.565 1.00 89.56 82 PHE A C 1
ATOM 646 O O . PHE A 1 82 ? 6.524 -11.050 -1.934 1.00 89.56 82 PHE A O 1
ATOM 653 N N . GLU A 1 83 ? 6.870 -9.223 -3.198 1.00 88.88 83 GLU A N 1
ATOM 654 C CA . GLU A 1 83 ? 8.327 -9.256 -3.192 1.00 88.88 83 GLU A CA 1
ATOM 655 C C . GLU A 1 83 ? 8.870 -8.214 -2.210 1.00 88.88 83 GLU A C 1
ATOM 657 O O . GLU A 1 83 ? 8.555 -7.022 -2.281 1.00 88.88 83 GLU A O 1
ATOM 662 N N . ASN A 1 84 ? 9.731 -8.661 -1.296 1.00 86.56 84 ASN A N 1
ATOM 663 C CA . ASN A 1 84 ? 10.477 -7.764 -0.416 1.00 86.56 84 ASN A CA 1
ATOM 664 C C . ASN A 1 84 ? 11.653 -7.105 -1.167 1.00 86.56 84 ASN A C 1
ATOM 666 O O . ASN A 1 84 ? 11.885 -7.368 -2.346 1.00 86.56 84 ASN A O 1
ATOM 670 N N . LEU A 1 85 ? 12.441 -6.271 -0.480 1.00 86.56 85 LEU A N 1
ATOM 671 C CA . LEU A 1 85 ? 13.579 -5.575 -1.094 1.00 86.56 85 LEU A CA 1
ATOM 672 C C . LEU A 1 85 ? 14.555 -6.521 -1.820 1.00 86.56 85 LEU A C 1
ATOM 674 O O . LEU A 1 85 ? 15.028 -6.195 -2.907 1.00 86.56 85 LEU A O 1
ATOM 678 N N . ALA A 1 86 ? 14.847 -7.689 -1.240 1.00 86.81 86 ALA A N 1
ATOM 679 C CA . ALA A 1 86 ? 15.739 -8.673 -1.850 1.00 86.81 86 ALA A CA 1
ATOM 680 C C . ALA A 1 86 ? 15.102 -9.343 -3.080 1.00 86.81 86 ALA A C 1
ATOM 682 O O . ALA A 1 86 ? 15.792 -9.549 -4.076 1.00 86.81 86 ALA A O 1
ATOM 683 N N . GLY A 1 87 ? 13.797 -9.624 -3.026 1.00 86.50 87 GLY A N 1
ATOM 684 C CA . GLY A 1 87 ? 13.017 -10.141 -4.152 1.00 86.50 87 GLY A CA 1
ATOM 685 C C . GLY A 1 87 ? 12.953 -9.158 -5.322 1.00 86.50 87 GLY A C 1
ATOM 686 O O . GLY A 1 87 ? 13.264 -9.507 -6.454 1.00 86.50 87 GLY A O 1
ATOM 687 N N . MET A 1 88 ? 12.691 -7.878 -5.055 1.00 88.88 88 MET A N 1
ATOM 688 C CA . MET A 1 88 ? 12.700 -6.844 -6.096 1.00 88.88 88 MET A CA 1
ATOM 689 C C . MET A 1 88 ? 14.091 -6.600 -6.696 1.00 88.88 88 MET A C 1
ATOM 691 O O . MET A 1 88 ? 14.199 -6.230 -7.863 1.00 88.88 88 MET A O 1
ATOM 695 N N . ALA A 1 89 ? 15.165 -6.799 -5.924 1.00 88.06 89 ALA A N 1
ATOM 696 C CA . ALA A 1 89 ? 16.531 -6.561 -6.390 1.00 88.06 89 ALA A CA 1
ATOM 697 C C . ALA A 1 89 ? 16.994 -7.552 -7.471 1.00 88.06 89 ALA A C 1
ATOM 699 O O . ALA A 1 89 ? 17.919 -7.229 -8.221 1.00 88.06 89 ALA A O 1
ATOM 700 N N . VAL A 1 90 ? 16.376 -8.737 -7.551 1.00 91.69 90 VAL A N 1
ATOM 701 C CA . VAL A 1 90 ? 16.693 -9.752 -8.569 1.00 91.69 90 VAL A CA 1
ATOM 702 C C . VAL A 1 90 ? 15.860 -9.615 -9.845 1.00 91.69 90 VAL A C 1
ATOM 704 O O . VAL A 1 90 ? 16.193 -10.253 -10.842 1.00 91.69 90 VAL A O 1
ATOM 707 N N . LEU A 1 91 ? 14.821 -8.773 -9.840 1.00 90.50 91 LEU A N 1
ATOM 708 C CA . LEU A 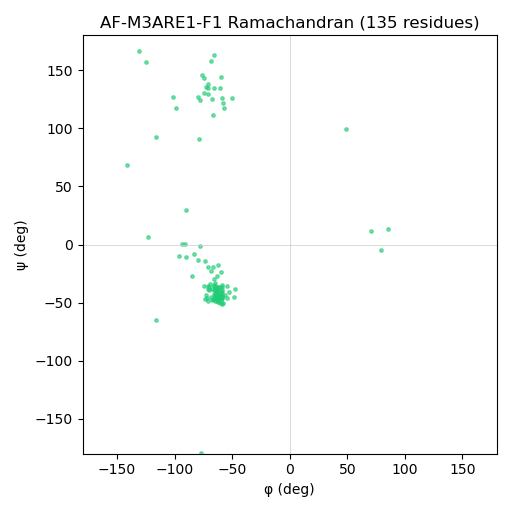1 91 ? 13.978 -8.523 -11.007 1.00 90.50 91 LEU A CA 1
ATOM 709 C C . LEU A 1 91 ? 14.696 -7.639 -12.032 1.00 90.50 91 LEU A C 1
ATOM 711 O O . LEU A 1 91 ? 15.401 -6.678 -11.698 1.00 90.50 91 LEU A O 1
ATOM 715 N N . THR A 1 92 ? 14.471 -7.930 -13.310 1.00 91.75 92 THR A N 1
ATOM 716 C CA . THR A 1 92 ? 14.806 -7.002 -14.393 1.00 91.75 92 THR A CA 1
ATOM 717 C C . THR A 1 92 ? 13.941 -5.743 -14.304 1.00 91.75 92 THR A C 1
ATOM 719 O O . THR A 1 92 ? 12.908 -5.725 -13.640 1.00 91.75 92 THR A O 1
ATOM 722 N N . ASN A 1 93 ? 14.336 -4.661 -14.980 1.00 89.00 93 ASN A N 1
ATOM 723 C CA . ASN A 1 93 ? 13.556 -3.419 -14.956 1.00 89.00 93 ASN A CA 1
ATOM 724 C C . ASN A 1 93 ? 12.120 -3.609 -15.481 1.00 89.00 93 ASN A C 1
ATOM 726 O O . ASN A 1 93 ? 11.206 -2.981 -14.951 1.00 89.00 93 ASN A O 1
ATOM 730 N N . ASP A 1 94 ? 11.919 -4.478 -16.475 1.00 89.44 94 ASP A N 1
ATOM 731 C CA . ASP A 1 9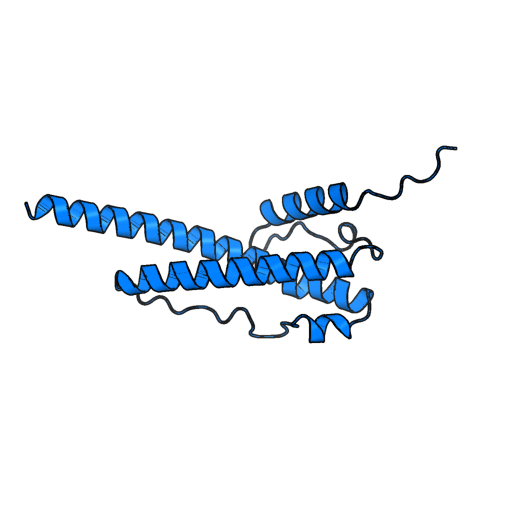4 ? 10.596 -4.771 -17.034 1.00 89.44 94 ASP A CA 1
ATOM 732 C C . ASP A 1 94 ? 9.741 -5.584 -16.059 1.00 89.44 94 ASP A C 1
ATOM 734 O O . ASP A 1 94 ? 8.592 -5.228 -15.800 1.00 89.44 94 ASP A O 1
ATOM 738 N N . GLU A 1 95 ? 10.312 -6.628 -15.453 1.00 91.88 95 GLU A N 1
ATOM 739 C CA . GLU A 1 95 ? 9.632 -7.424 -14.424 1.00 91.88 95 GLU A CA 1
ATOM 740 C C . GLU A 1 95 ? 9.304 -6.580 -13.194 1.00 91.88 95 GLU A C 1
ATOM 742 O O . GLU A 1 95 ? 8.194 -6.650 -12.673 1.00 91.88 95 GLU A O 1
ATOM 747 N N . LEU A 1 96 ? 10.241 -5.730 -12.765 1.00 91.56 96 LEU A N 1
ATOM 748 C CA . LEU A 1 96 ? 10.029 -4.803 -11.665 1.00 91.56 96 LEU A CA 1
ATOM 749 C C . LEU A 1 96 ? 8.893 -3.842 -12.001 1.00 91.56 96 LEU A C 1
ATOM 751 O O . LEU A 1 96 ? 8.008 -3.637 -11.185 1.00 91.56 96 LEU A O 1
ATOM 755 N N . LYS A 1 97 ? 8.857 -3.294 -13.217 1.00 89.56 97 LYS A N 1
ATOM 756 C CA . LYS A 1 97 ? 7.783 -2.398 -13.649 1.00 89.56 97 LYS A CA 1
ATOM 757 C C . LYS A 1 97 ? 6.410 -3.072 -13.617 1.00 89.56 97 LYS A C 1
ATOM 759 O O . LYS A 1 97 ? 5.453 -2.450 -13.160 1.00 89.56 97 LYS A O 1
ATOM 764 N N . VAL A 1 98 ? 6.319 -4.320 -14.074 1.00 91.19 98 VAL A N 1
ATOM 765 C CA . VAL A 1 98 ? 5.087 -5.122 -13.997 1.00 91.19 98 VAL A CA 1
ATOM 766 C C . VAL A 1 98 ? 4.707 -5.365 -12.538 1.00 91.19 98 VAL A C 1
ATOM 768 O O . VAL A 1 98 ? 3.585 -5.061 -12.147 1.00 91.19 98 VAL A O 1
ATOM 771 N N . TYR A 1 99 ? 5.655 -5.803 -11.708 1.00 92.44 99 TYR A N 1
ATOM 772 C CA . TYR A 1 99 ? 5.445 -6.012 -10.275 1.00 92.44 99 TYR A CA 1
ATOM 773 C C . TYR A 1 99 ? 4.935 -4.748 -9.565 1.00 92.44 99 TYR A C 1
ATOM 775 O O . TYR A 1 99 ? 3.991 -4.810 -8.773 1.00 92.44 99 TYR A O 1
ATOM 783 N N . LEU A 1 100 ? 5.513 -3.582 -9.873 1.00 90.38 100 LEU A N 1
ATOM 784 C CA . LEU A 1 100 ? 5.072 -2.317 -9.294 1.00 90.38 100 LEU A CA 1
ATOM 785 C C . LEU A 1 100 ? 3.614 -2.025 -9.629 1.00 90.38 100 LEU A C 1
ATOM 787 O O . LEU A 1 100 ? 2.867 -1.647 -8.735 1.00 90.38 100 LEU A O 1
ATOM 791 N N . LEU A 1 101 ? 3.203 -2.201 -10.883 1.00 88.75 101 LEU A N 1
ATOM 792 C CA . LEU A 1 101 ? 1.841 -1.888 -11.317 1.00 88.75 101 LEU A CA 1
ATOM 793 C C . LEU A 1 101 ? 0.820 -2.909 -10.809 1.00 88.75 101 LEU A C 1
ATOM 795 O O . LEU A 1 101 ? -0.223 -2.521 -10.283 1.00 88.75 101 LEU A O 1
ATOM 799 N N . ASP A 1 102 ? 1.132 -4.194 -10.947 1.00 89.31 102 ASP A N 1
ATOM 800 C CA . ASP A 1 102 ? 0.164 -5.271 -10.739 1.00 89.31 102 ASP A CA 1
ATOM 801 C C . ASP A 1 102 ? 0.041 -5.673 -9.266 1.00 89.31 102 ASP A C 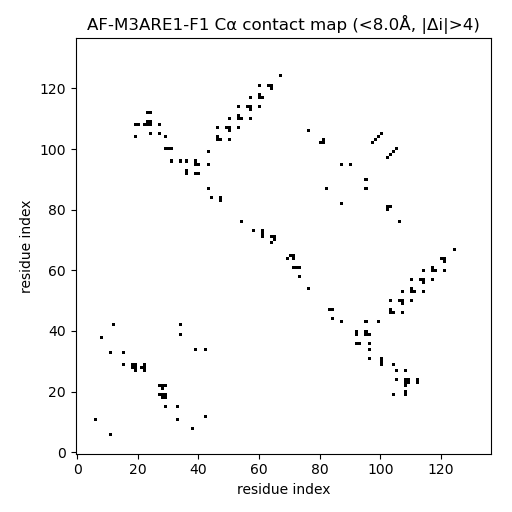1
ATOM 803 O O . ASP A 1 102 ? -1.020 -6.137 -8.838 1.00 89.31 102 ASP A O 1
ATOM 807 N N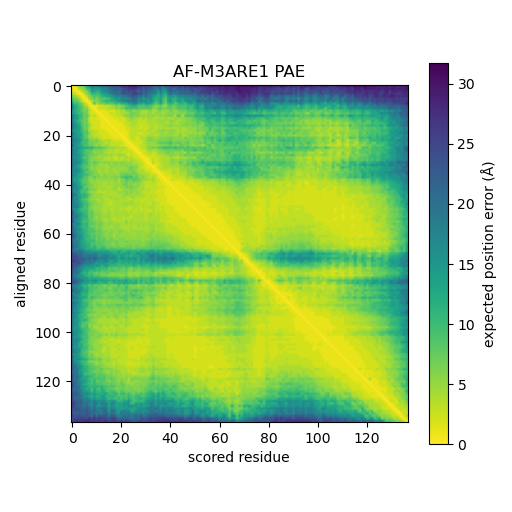 . VAL A 1 103 ? 1.104 -5.471 -8.479 1.00 91.94 103 VAL A N 1
ATOM 808 C CA . VAL A 1 103 ? 1.159 -5.881 -7.072 1.00 91.94 103 VAL A CA 1
ATOM 809 C C . VAL A 1 103 ? 1.298 -4.677 -6.152 1.00 91.94 103 VAL A C 1
ATOM 811 O O . VAL A 1 103 ? 0.397 -4.408 -5.359 1.00 91.94 103 VAL A O 1
ATOM 814 N N . LEU A 1 104 ? 2.416 -3.949 -6.228 1.00 90.12 104 LEU A N 1
ATOM 815 C CA . LEU A 1 104 ? 2.782 -3.013 -5.16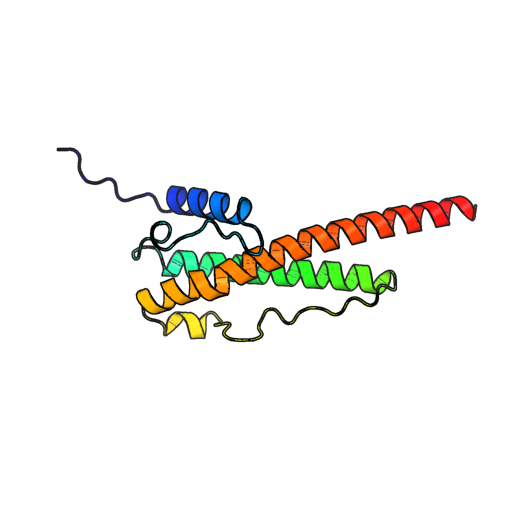1 1.00 90.12 104 LEU A CA 1
ATOM 816 C C . LEU A 1 104 ? 1.875 -1.776 -5.122 1.00 90.12 104 LEU A C 1
ATOM 818 O O . LEU A 1 104 ? 1.334 -1.449 -4.069 1.00 90.12 104 LEU A O 1
ATOM 822 N N . VAL A 1 105 ? 1.645 -1.128 -6.267 1.00 90.38 105 VAL A N 1
ATOM 823 C CA . VAL A 1 105 ? 0.728 0.019 -6.391 1.00 90.38 105 VAL A CA 1
ATOM 824 C C . VAL A 1 105 ? -0.678 -0.374 -5.955 1.00 90.38 105 VAL A C 1
ATOM 826 O O . VAL A 1 105 ? -1.317 0.360 -5.204 1.00 90.38 105 VAL A O 1
ATOM 829 N N . LYS A 1 106 ? -1.153 -1.544 -6.392 1.00 90.25 106 LYS A N 1
ATOM 830 C CA . LYS A 1 106 ? -2.474 -2.047 -6.018 1.00 90.25 106 LYS A CA 1
ATOM 831 C C . LYS A 1 106 ? -2.600 -2.227 -4.506 1.00 90.25 106 LYS A C 1
ATOM 833 O O . LYS A 1 106 ? -3.531 -1.679 -3.922 1.00 90.25 106 LYS A O 1
ATOM 838 N N . LYS A 1 107 ? -1.637 -2.908 -3.876 1.00 91.81 107 LYS A N 1
ATOM 839 C CA . LYS A 1 107 ? -1.613 -3.106 -2.420 1.00 91.81 107 LYS A CA 1
ATOM 840 C C . LYS A 1 107 ? -1.567 -1.777 -1.667 1.00 91.81 107 LYS A C 1
ATOM 842 O O . LYS A 1 107 ? -2.362 -1.588 -0.759 1.00 91.81 107 LYS A O 1
ATOM 847 N N . VAL A 1 108 ? -0.720 -0.824 -2.069 1.00 91.06 108 VAL A N 1
ATOM 848 C CA . VAL A 1 108 ? -0.655 0.504 -1.425 1.00 91.06 108 VAL A CA 1
ATOM 849 C C . VAL A 1 108 ? -1.997 1.240 -1.513 1.00 91.06 108 VAL A C 1
ATOM 851 O O . VAL A 1 108 ? -2.452 1.807 -0.521 1.00 91.06 108 VAL A O 1
ATOM 854 N N . VAL A 1 109 ? -2.658 1.223 -2.674 1.00 90.38 109 VAL A N 1
ATOM 855 C CA . VAL A 1 109 ? -3.973 1.865 -2.852 1.00 90.38 109 VAL A CA 1
ATOM 856 C C . VAL A 1 109 ? -5.043 1.192 -1.987 1.00 90.38 109 VAL A C 1
ATOM 858 O O . VAL A 1 109 ? -5.835 1.885 -1.349 1.00 90.38 109 VAL A O 1
ATOM 861 N N . GLU A 1 110 ? -5.064 -0.140 -1.939 1.00 91.38 110 GLU A N 1
ATOM 862 C CA . GLU A 1 110 ? -5.994 -0.908 -1.102 1.00 91.38 110 GLU A CA 1
ATOM 863 C C . GLU A 1 110 ? -5.758 -0.651 0.392 1.00 91.38 110 GLU A C 1
ATOM 865 O O . GLU A 1 110 ? -6.705 -0.357 1.118 1.00 91.38 110 GLU A O 1
ATOM 870 N N . MET A 1 111 ? -4.501 -0.641 0.836 1.00 92.50 111 MET A N 1
ATOM 871 C CA . MET A 1 111 ? -4.131 -0.358 2.224 1.00 92.50 111 MET A CA 1
ATOM 872 C C . MET A 1 111 ? -4.499 1.056 2.656 1.00 92.50 111 MET A C 1
ATOM 874 O O . MET A 1 111 ? -5.000 1.249 3.758 1.00 92.50 111 MET A O 1
ATOM 878 N N . LYS A 1 112 ? -4.274 2.062 1.806 1.00 90.75 112 LYS A N 1
ATOM 879 C CA . LYS A 1 112 ? -4.674 3.442 2.115 1.00 90.75 112 LYS A CA 1
ATOM 880 C C . LYS A 1 112 ? -6.187 3.587 2.233 1.00 90.75 112 LYS A C 1
ATOM 882 O O . LYS A 1 112 ? -6.658 4.348 3.076 1.00 90.75 112 LYS A O 1
ATOM 887 N N . ALA A 1 113 ? -6.939 2.874 1.396 1.00 89.00 113 ALA A N 1
ATOM 888 C CA . ALA A 1 113 ? -8.392 2.858 1.485 1.00 89.00 113 ALA A CA 1
ATOM 889 C C . ALA A 1 113 ? -8.861 2.206 2.795 1.00 89.00 113 ALA A C 1
ATOM 891 O O . ALA A 1 113 ? -9.675 2.806 3.496 1.00 89.00 113 ALA A O 1
ATOM 892 N N . GLU A 1 114 ? -8.298 1.046 3.159 1.00 90.88 114 GLU A N 1
ATOM 893 C CA . GLU A 1 114 ? -8.595 0.391 4.440 1.00 90.88 114 GLU A CA 1
ATOM 894 C C . GLU A 1 114 ? -8.214 1.288 5.620 1.00 90.88 114 GLU A C 1
ATOM 896 O O . GLU A 1 114 ? -9.002 1.453 6.545 1.00 90.88 114 GLU A O 1
ATOM 901 N N . LEU A 1 115 ? -7.047 1.938 5.574 1.00 91.19 115 LEU A N 1
ATOM 902 C CA . LEU A 1 115 ? -6.605 2.829 6.644 1.00 91.19 115 LEU A CA 1
ATOM 903 C C . LEU A 1 115 ? -7.612 3.961 6.858 1.00 91.19 115 LEU A C 1
ATOM 905 O O . LEU A 1 115 ? -8.009 4.207 7.991 1.00 91.19 115 LEU A O 1
ATOM 909 N N . GLY A 1 116 ? -8.082 4.592 5.779 1.00 88.19 116 GLY A N 1
ATOM 910 C CA . GLY A 1 116 ? -9.093 5.645 5.865 1.00 88.19 116 GLY A CA 1
ATOM 911 C C . GLY A 1 116 ? -10.433 5.164 6.436 1.00 88.19 116 GLY A C 1
ATOM 912 O O . GLY A 1 116 ? -11.061 5.882 7.214 1.00 88.19 116 GLY A O 1
ATOM 913 N N . GLU A 1 117 ? -10.870 3.950 6.091 1.00 89.81 117 GLU A N 1
ATOM 914 C CA . GLU A 1 117 ? -12.081 3.342 6.659 1.00 89.81 117 GLU A CA 1
ATOM 915 C C . GLU A 1 117 ? -11.917 3.078 8.163 1.00 89.81 117 GLU A C 1
ATOM 917 O O . GLU A 1 117 ? -12.751 3.503 8.967 1.00 89.81 117 GLU A O 1
ATOM 922 N N . LYS A 1 118 ? -10.798 2.463 8.557 1.00 88.94 118 LYS A N 1
ATOM 923 C CA . LYS A 1 118 ? -10.514 2.081 9.945 1.00 88.94 118 LYS A CA 1
ATOM 924 C C . LYS A 1 118 ? -10.234 3.271 10.853 1.00 88.94 118 LYS A C 1
ATOM 926 O O . LYS A 1 118 ? -10.664 3.275 12.004 1.00 88.94 118 LYS A O 1
ATOM 931 N N . GLU A 1 119 ? -9.579 4.313 10.351 1.00 89.00 119 GLU A N 1
ATOM 932 C CA . GLU A 1 119 ? -9.446 5.583 11.070 1.00 89.00 119 GLU A CA 1
ATOM 933 C C . GLU A 1 119 ? -10.817 6.240 11.303 1.00 89.00 119 GLU A C 1
ATOM 935 O O . GLU A 1 119 ? -11.064 6.794 12.377 1.00 89.00 119 GLU A O 1
ATOM 940 N N . GLY A 1 120 ? -11.736 6.129 10.338 1.00 86.69 120 GLY A N 1
ATOM 941 C CA . GLY A 1 120 ? -13.123 6.569 10.489 1.00 86.69 120 GLY A CA 1
ATOM 942 C C . GLY A 1 120 ? -13.890 5.778 11.555 1.00 86.69 120 GLY A C 1
ATOM 943 O O . GLY A 1 120 ? -14.561 6.377 12.400 1.00 86.69 120 GLY A O 1
ATOM 944 N N . GLU A 1 121 ? -13.760 4.447 11.557 1.00 87.50 121 GLU A N 1
ATOM 945 C CA . GLU A 1 121 ? -14.322 3.578 12.602 1.00 87.50 121 GLU A CA 1
ATOM 946 C C . GLU A 1 121 ? -13.770 3.934 13.990 1.00 87.50 121 GLU A C 1
ATOM 948 O O . GLU A 1 121 ? -14.532 4.053 14.954 1.00 87.50 121 GLU A O 1
ATOM 953 N N . LEU A 1 122 ? -12.457 4.160 14.088 1.00 87.75 122 LEU A N 1
ATOM 954 C CA . LEU A 1 122 ? -11.789 4.498 15.341 1.00 87.75 122 LEU A CA 1
ATOM 955 C C . LEU A 1 122 ? -12.329 5.814 15.911 1.00 87.75 122 LEU A C 1
ATOM 957 O O . LEU A 1 122 ? -12.701 5.870 17.083 1.00 87.75 122 LEU A O 1
ATOM 961 N N . ALA A 1 123 ? -12.453 6.847 15.072 1.00 86.94 123 ALA A N 1
ATOM 962 C CA . ALA A 1 123 ? -13.021 8.130 15.479 1.00 86.94 123 ALA A CA 1
ATOM 963 C C . ALA A 1 123 ? -14.477 7.999 15.967 1.00 86.94 123 ALA A C 1
ATOM 965 O O . ALA A 1 123 ? -14.886 8.681 16.911 1.00 86.94 123 ALA A O 1
ATOM 966 N N . TYR A 1 124 ? -15.269 7.119 15.348 1.00 85.88 124 TYR A N 1
ATOM 967 C CA . TYR A 1 124 ? -16.642 6.856 15.773 1.00 85.88 124 TYR A CA 1
ATOM 968 C C . TYR A 1 124 ? -16.711 6.156 17.140 1.00 85.88 124 TYR A C 1
ATOM 970 O O . TYR A 1 124 ? -17.467 6.595 18.017 1.00 85.88 124 TYR A O 1
ATOM 978 N N . GLU A 1 125 ? -15.926 5.096 17.353 1.00 84.62 125 GLU A N 1
ATOM 979 C CA . GLU A 1 125 ? -15.903 4.379 18.634 1.00 84.62 125 GLU A CA 1
ATOM 980 C C . GLU A 1 125 ? -15.342 5.252 19.769 1.00 84.62 125 GLU A C 1
ATOM 982 O O . GLU A 1 125 ? -15.896 5.240 20.874 1.00 84.62 125 GLU A O 1
ATOM 987 N N . ASP A 1 126 ? -14.350 6.106 19.492 1.00 84.25 126 ASP A N 1
ATOM 988 C CA . ASP A 1 126 ? -13.849 7.106 20.443 1.00 84.25 126 ASP A CA 1
ATOM 989 C C . ASP A 1 126 ? -14.965 8.059 20.913 1.00 84.25 126 ASP A C 1
ATOM 991 O O . ASP A 1 126 ? -15.190 8.229 22.119 1.00 84.25 126 ASP A O 1
ATOM 995 N N . LEU A 1 127 ? -15.729 8.636 19.975 1.00 84.38 127 LEU A N 1
ATOM 996 C CA . LEU A 1 127 ? -16.847 9.543 20.279 1.00 84.38 127 LEU A CA 1
ATOM 997 C C . LEU A 1 127 ? -17.954 8.856 21.088 1.00 84.38 127 LEU A C 1
ATOM 999 O O . LEU A 1 127 ? -18.509 9.429 22.038 1.00 84.38 127 LEU A O 1
ATOM 1003 N N . LYS A 1 128 ? -18.290 7.618 20.724 1.00 83.75 128 LYS A N 1
ATOM 1004 C CA . LYS A 1 128 ? -19.287 6.800 21.421 1.00 83.75 128 LYS A CA 1
ATOM 1005 C C . LYS A 1 128 ? -18.837 6.483 22.844 1.00 83.75 128 LYS A C 1
ATOM 1007 O O . LYS A 1 128 ? -19.615 6.652 23.787 1.00 83.75 128 LYS A O 1
ATOM 1012 N N . HIS A 1 129 ? -17.580 6.086 23.026 1.00 79.00 129 HIS A N 1
ATOM 1013 C CA . HIS A 1 129 ? -17.025 5.778 24.337 1.00 79.00 129 HIS A CA 1
ATOM 1014 C C . HIS A 1 129 ? -16.938 7.026 25.236 1.00 79.00 129 HIS A C 1
ATOM 1016 O O . HIS A 1 129 ? -17.276 6.958 26.423 1.00 79.00 129 HIS A O 1
ATOM 1022 N N . GLU A 1 130 ? -16.576 8.192 24.687 1.00 80.19 130 GLU A N 1
ATOM 1023 C CA . GLU A 1 130 ? -16.602 9.468 25.418 1.00 80.19 130 GLU A CA 1
ATOM 1024 C C . GLU A 1 130 ? -18.028 9.851 25.856 1.00 80.19 130 GLU A C 1
ATOM 1026 O O . GLU A 1 130 ? -18.253 10.249 27.005 1.00 80.19 130 GLU A O 1
ATOM 1031 N N . SER A 1 131 ? -19.010 9.677 24.971 1.00 78.75 131 SER A N 1
ATOM 1032 C CA . SER A 1 131 ? -20.419 9.983 25.250 1.00 78.75 131 SER A CA 1
ATOM 1033 C C . SER A 1 131 ? -20.993 9.100 26.366 1.00 78.75 131 SER A C 1
ATOM 1035 O O . SER A 1 131 ? -21.671 9.593 27.271 1.00 78.75 131 SER A O 1
ATOM 1037 N N . LEU A 1 132 ? -20.653 7.806 26.374 1.00 74.25 132 LEU A N 1
ATOM 1038 C CA . LEU A 1 132 ? -21.048 6.868 27.432 1.00 74.25 132 LEU A CA 1
ATOM 1039 C C . LEU A 1 132 ? -20.415 7.204 28.791 1.00 74.25 132 LEU A C 1
ATOM 1041 O O . LEU A 1 132 ? -21.063 7.044 29.828 1.00 74.25 132 LEU A O 1
ATOM 1045 N N . LYS A 1 133 ? -19.174 7.710 28.811 1.00 72.56 133 LYS A N 1
ATOM 1046 C CA . LYS A 1 133 ? -18.525 8.183 30.047 1.00 72.56 133 LYS A CA 1
ATOM 1047 C C . LYS A 1 133 ? -19.229 9.402 30.644 1.00 72.56 133 LYS A C 1
ATOM 1049 O O . LYS A 1 133 ? -19.324 9.491 31.866 1.00 72.56 133 LYS A O 1
ATOM 1054 N N . LYS A 1 134 ? -19.728 10.325 29.812 1.00 72.25 134 LYS A N 1
A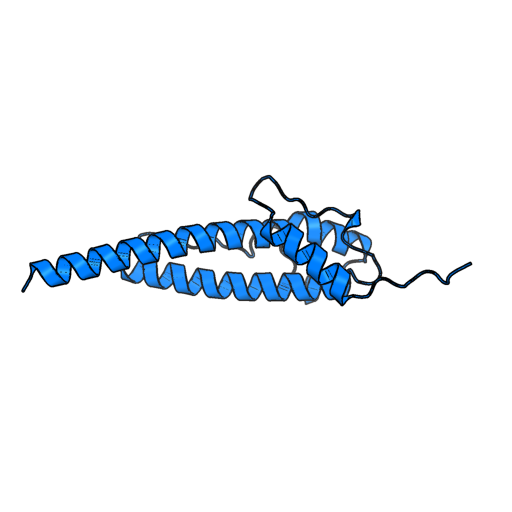TOM 1055 C CA . LYS A 1 134 ? -20.454 11.523 30.274 1.00 72.25 134 LYS A CA 1
ATOM 1056 C C . LYS A 1 134 ? -21.819 11.190 30.884 1.00 72.25 134 LYS A C 1
ATOM 1058 O O . LYS A 1 134 ? -22.199 11.833 31.848 1.00 72.25 134 LYS A O 1
ATOM 1063 N N . LEU A 1 135 ? -22.511 10.165 30.382 1.00 67.88 135 LEU A N 1
ATOM 1064 C CA . LEU A 1 135 ? -23.818 9.719 30.896 1.00 67.88 135 LEU A CA 1
ATOM 1065 C C . LEU A 1 135 ? -23.754 8.968 32.240 1.00 67.88 135 LEU A C 1
ATOM 1067 O O . LEU A 1 135 ? -24.786 8.760 32.871 1.00 67.88 135 LEU A O 1
ATOM 1071 N N . ARG A 1 136 ? -22.565 8.526 32.673 1.00 61.97 136 ARG A N 1
ATOM 1072 C CA . ARG A 1 136 ? -22.353 7.833 33.959 1.00 61.97 136 ARG A CA 1
ATOM 1073 C C . ARG A 1 136 ? -21.950 8.762 35.116 1.00 61.97 136 ARG A C 1
ATOM 1075 O O . ARG A 1 136 ? -21.701 8.254 36.209 1.00 61.97 136 ARG A O 1
ATOM 1082 N N . LYS A 1 137 ? -21.841 10.073 34.886 1.00 51.28 137 LYS A N 1
ATOM 1083 C CA . LYS A 1 137 ? -21.600 11.093 35.921 1.00 51.28 137 LYS A CA 1
ATOM 1084 C C . LYS A 1 137 ? -22.882 11.849 36.227 1.00 51.28 137 LYS A C 1
ATOM 1086 O O . LYS A 1 137 ? -23.034 12.222 37.408 1.00 51.28 137 LYS A O 1
#

Foldseek 3Di:
DDPPPPPDPVVLVVVQVVQLVVAAQVRRRDDLVSQDLVCLLVVLVVLLVLLVVLLVLLVVLVVLCVVLVHPDDDDPLCPDLHDDPVRLVPDDSVRSSCCCVVRRSNSSNVSVVVSVVSVVVSVVSVVVVVVVVVVVD

Sequence (137 aa):
MAPPQIPKLGAIWNSLNQKLENSRPGAITVTGSDIPEIFVKDLALHLLNEFEETEEKLKEVHKKLQDFGNSDVPVDWRAEGFENLAGMAVLTNDELKVYLLDVLVKKVVEMKAELGEKEGELAYEDLKHESLKKLRK